Protein AF-D2U2M2-F1 (afdb_monomer)

InterPro domains:
  IPR006839 Dual-action ribosomal maturation protein DarP [NF003593] (1-76)
  IPR006839 Dual-action ribosomal maturation protein DarP [PF04751] (1-76)
  IPR006839 Dual-action ribosomal maturation protein DarP [PTHR38101] (1-81)
  IPR006839 Dual-action ribosomal maturation protein DarP [cd16331] (1-76)
  IPR023153 Dual-action ribosomal maturation protein DarP superfamily [G3DSA:1.10.60.30] (13-82)
  IPR023153 Dual-action ribosomal maturation protein DarP superfamily [SSF158710] (1-79)

pLDDT: mean 91.38, std 9.23, range [58.12, 97.75]

Foldseek 3Di:
DVPVVVVVVVVVVVLVVLLVLLVCCLVVPLVSLVVLCVVQVPDDSVLSNVLSVVQVVCVVVVHPRPSSVVSSVSSVVSVVVD

Organism: NCBI:txid638

Solvent-accessibl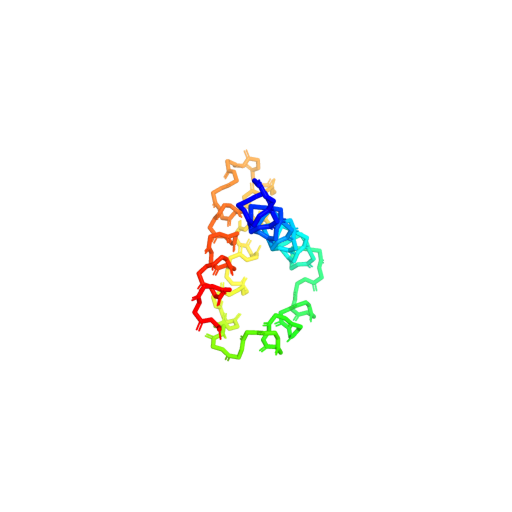e surface area (backbone atoms only — not comparable to full-atom values): 4606 Å² total; per-residue (Å²): 133,59,71,65,57,51,55,52,52,52,52,52,53,50,53,53,50,48,52,51,51,49,51,44,30,64,74,52,38,74,65,40,47,53,57,49,34,74,76,33,77,86,57,56,68,67,58,52,54,50,33,41,52,44,31,51,51,26,59,74,67,73,44,78,71,54,39,52,52,50,45,45,52,50,52,50,53,49,67,75,72,107

Radius of gyration: 14.14 Å; Cα contacts (8 Å, |Δi|>4): 58; chains: 1; bounding box: 44×25×30 Å

Mean predicted aligned error: 4.32 Å

Sequence (82 aa):
MDKLKNRHNQQIAILHKLEALRNQLLENGDNAIEDVILLFPLADRQQLRTLIRNCKKEREANKPAKAYRQLFQYLKTLSESA

Secondary structure (DSSP, 8-state):
--HHHHHHHHHHHHHHHHHHHHHHHHHHTHHHHHHHHHH-TT--HHHHHHHHHHHHHHHHTT---HHHHHHHHHHHHHHHH-

Nearest PDB structures (foldseek):
  7bl5-assembly1_8  TM=8.668E-01  e=5.926E-05  Escherichia coli str. K-12 substr. MG1655
  2p0t-assembly1_A  TM=9.612E-01  e=1.080E-03  Pseudomonas syringae pv. tomato str. DC3000

Structure (mmCIF, N/CA/C/O backbone):
data_AF-D2U2M2-F1
#
_entry.id   AF-D2U2M2-F1
#
loop_
_atom_site.group_PDB
_atom_site.id
_atom_site.type_symbol
_atom_site.label_atom_id
_atom_site.label_alt_id
_atom_site.label_comp_id
_atom_site.label_asym_id
_atom_site.label_entity_id
_atom_site.label_seq_id
_atom_site.pdbx_PDB_ins_code
_atom_site.Cartn_x
_atom_site.Cartn_y
_atom_site.Cartn_z
_atom_site.occupancy
_atom_site.B_iso_or_equiv
_atom_site.auth_seq_id
_atom_site.auth_comp_id
_atom_site.auth_asym_id
_atom_site.auth_atom_id
_atom_site.pdbx_PDB_model_num
ATOM 1 N N . MET A 1 1 ? 31.868 15.260 -9.668 1.00 58.12 1 MET A N 1
ATOM 2 C CA . MET A 1 1 ? 31.095 14.954 -8.440 1.00 58.12 1 MET A CA 1
ATOM 3 C C . MET A 1 1 ? 29.590 14.779 -8.735 1.00 58.12 1 MET A C 1
ATOM 5 O O . MET A 1 1 ? 28.776 14.854 -7.823 1.00 58.12 1 MET A O 1
ATOM 9 N N . ASP A 1 2 ? 29.202 14.472 -9.983 1.00 60.78 2 ASP A N 1
ATOM 10 C CA . ASP A 1 2 ? 27.797 14.556 -10.433 1.00 60.78 2 ASP A CA 1
ATOM 11 C C . ASP A 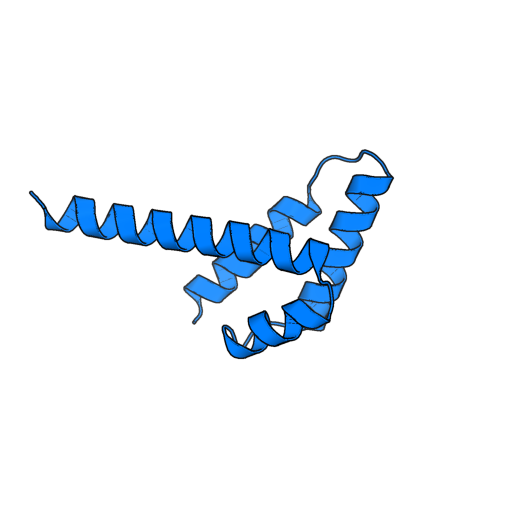1 2 ? 27.040 13.226 -10.491 1.00 60.78 2 ASP A C 1
ATOM 13 O O . ASP A 1 2 ? 25.821 13.192 -10.332 1.00 60.78 2 ASP A O 1
ATOM 17 N N . LYS A 1 3 ? 27.746 12.100 -10.648 1.00 58.62 3 LYS A N 1
ATOM 18 C CA . LYS A 1 3 ? 27.100 10.780 -10.768 1.00 58.62 3 LYS A CA 1
ATOM 19 C C . LYS A 1 3 ? 26.368 10.352 -9.489 1.00 58.62 3 LYS A C 1
ATOM 21 O O . LYS A 1 3 ? 25.325 9.710 -9.570 1.00 58.62 3 LYS A O 1
ATOM 26 N N . LEU A 1 4 ? 26.882 10.735 -8.316 1.00 65.00 4 LEU A N 1
ATOM 27 C CA . LEU A 1 4 ? 26.289 10.361 -7.027 1.00 65.00 4 LEU A CA 1
ATOM 28 C C . LEU A 1 4 ? 24.994 11.137 -6.738 1.00 65.00 4 LEU A C 1
ATOM 30 O O . LEU A 1 4 ? 24.015 10.546 -6.286 1.00 65.00 4 LEU A O 1
ATOM 34 N N . LYS A 1 5 ? 24.961 12.436 -7.070 1.00 66.38 5 LYS A N 1
ATOM 35 C CA . LYS A 1 5 ? 23.769 13.283 -6.911 1.00 66.38 5 LYS A CA 1
ATOM 36 C C . LYS A 1 5 ? 22.622 12.822 -7.814 1.00 66.38 5 LYS A C 1
ATOM 38 O O . LYS A 1 5 ? 21.484 12.750 -7.365 1.00 66.38 5 LYS A O 1
ATOM 43 N N . ASN A 1 6 ? 22.926 12.438 -9.056 1.00 74.19 6 ASN A N 1
ATOM 44 C CA . ASN A 1 6 ? 21.910 11.970 -10.002 1.00 74.19 6 ASN A CA 1
ATOM 45 C C . ASN A 1 6 ? 21.228 10.670 -9.526 1.00 74.19 6 ASN A C 1
ATOM 47 O O . ASN A 1 6 ? 20.003 10.587 -9.492 1.00 74.19 6 ASN A O 1
ATOM 51 N N . ARG A 1 7 ? 22.006 9.690 -9.040 1.00 74.25 7 ARG A N 1
ATOM 52 C CA . ARG A 1 7 ? 21.455 8.431 -8.507 1.00 74.25 7 ARG A CA 1
ATOM 53 C C . ARG A 1 7 ? 20.560 8.648 -7.282 1.00 74.25 7 ARG A C 1
ATOM 55 O O . ARG A 1 7 ? 19.535 7.985 -7.150 1.00 74.25 7 ARG A O 1
ATOM 62 N N . HIS A 1 8 ? 20.933 9.576 -6.402 1.00 77.69 8 HIS A N 1
ATOM 63 C CA . HIS A 1 8 ? 20.124 9.921 -5.232 1.00 77.69 8 HIS A CA 1
ATOM 64 C C . HIS A 1 8 ? 18.786 10.562 -5.637 1.00 77.69 8 HIS A C 1
ATOM 66 O O . HIS A 1 8 ? 17.732 10.145 -5.162 1.00 77.69 8 HIS A O 1
ATOM 72 N N . ASN A 1 9 ? 18.813 11.493 -6.594 1.00 82.75 9 ASN A N 1
ATOM 73 C CA . ASN A 1 9 ? 17.606 12.141 -7.113 1.00 82.75 9 ASN A CA 1
ATOM 74 C C . ASN A 1 9 ? 16.661 11.147 -7.806 1.00 82.75 9 ASN A C 1
ATOM 76 O O . ASN A 1 9 ? 15.445 11.244 -7.652 1.00 82.75 9 ASN A O 1
ATOM 80 N N . GLN A 1 10 ? 17.205 10.162 -8.527 1.00 84.44 10 GLN A N 1
ATOM 81 C CA . GLN A 1 10 ? 16.414 9.086 -9.131 1.00 84.44 10 GLN A CA 1
ATOM 82 C C . GLN A 1 10 ? 15.709 8.227 -8.074 1.00 84.44 10 GLN A C 1
ATOM 84 O O . GLN A 1 10 ? 14.528 7.920 -8.223 1.00 84.44 10 GLN A O 1
ATOM 89 N N . GLN A 1 11 ? 16.401 7.881 -6.984 1.00 85.56 11 GLN A N 1
ATOM 90 C CA . GLN A 1 11 ? 15.807 7.134 -5.872 1.00 85.56 11 GLN A CA 1
ATOM 91 C C . GLN A 1 11 ? 14.678 7.914 -5.197 1.00 85.56 11 GLN A C 1
ATOM 93 O O . GLN A 1 11 ? 13.600 7.364 -4.989 1.00 85.56 11 GLN A O 1
ATOM 98 N N . ILE A 1 12 ? 14.890 9.202 -4.923 1.00 89.50 12 ILE A N 1
ATOM 99 C CA . ILE A 1 12 ? 13.854 10.074 -4.356 1.00 89.50 12 ILE A CA 1
ATOM 100 C C . ILE A 1 12 ? 12.627 10.131 -5.277 1.00 89.50 12 ILE A C 1
ATOM 102 O O . ILE A 1 12 ? 11.497 9.976 -4.816 1.00 89.50 12 ILE A O 1
ATOM 106 N N . ALA A 1 13 ? 12.834 10.282 -6.588 1.00 91.62 13 ALA A N 1
ATOM 107 C CA . ALA A 1 13 ? 11.739 10.319 -7.553 1.00 91.62 13 ALA A CA 1
ATOM 108 C C . ALA A 1 13 ? 10.921 9.016 -7.571 1.00 91.62 13 ALA A C 1
ATOM 110 O O . ALA A 1 13 ? 9.697 9.066 -7.692 1.00 91.62 13 ALA A O 1
ATOM 111 N N . ILE A 1 14 ? 11.568 7.854 -7.426 1.00 91.38 14 ILE A N 1
ATOM 112 C CA . ILE A 1 14 ? 10.874 6.562 -7.316 1.00 91.38 14 ILE A CA 1
ATOM 113 C C . ILE A 1 14 ? 10.021 6.527 -6.047 1.00 91.38 14 ILE A C 1
ATOM 115 O O . ILE A 1 14 ? 8.841 6.195 -6.125 1.00 91.38 14 ILE A O 1
ATOM 119 N N . LEU A 1 15 ? 10.574 6.926 -4.897 1.00 94.06 15 LEU A N 1
ATOM 120 C CA . LEU A 1 15 ? 9.829 6.930 -3.635 1.00 94.06 15 LEU A CA 1
ATOM 121 C C . LEU A 1 15 ? 8.572 7.808 -3.722 1.00 94.06 15 LEU A C 1
ATOM 123 O O . LEU A 1 15 ? 7.493 7.347 -3.356 1.00 94.06 15 LEU A O 1
ATOM 127 N N . HIS A 1 16 ? 8.669 9.008 -4.298 1.00 95.56 16 HIS A N 1
ATOM 128 C CA . HIS A 1 16 ? 7.502 9.874 -4.500 1.00 95.56 16 HIS A CA 1
ATOM 129 C C . HIS A 1 16 ? 6.457 9.274 -5.448 1.00 95.56 16 HIS A C 1
ATOM 131 O O . HIS A 1 16 ? 5.256 9.405 -5.207 1.00 95.56 16 HIS A O 1
ATOM 137 N N . LYS A 1 17 ? 6.880 8.565 -6.503 1.00 94.38 17 L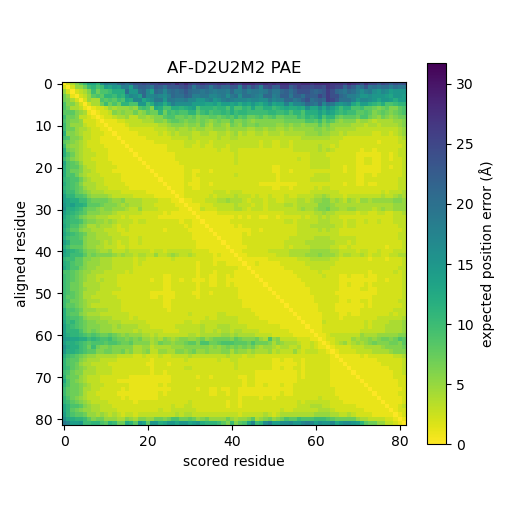YS A N 1
ATOM 138 C CA . LYS A 1 17 ? 5.945 7.837 -7.377 1.00 94.38 17 LYS A CA 1
ATOM 139 C C . LYS A 1 17 ? 5.191 6.748 -6.611 1.00 94.38 17 LYS A C 1
ATOM 141 O O . LYS A 1 17 ? 3.986 6.608 -6.795 1.00 94.38 17 LYS A O 1
ATOM 146 N N . LEU A 1 18 ? 5.866 6.017 -5.722 1.00 96.12 18 LEU A N 1
ATOM 147 C CA . LEU A 1 18 ? 5.224 5.001 -4.880 1.00 96.12 18 LEU A CA 1
ATOM 148 C C . LEU A 1 18 ? 4.256 5.619 -3.861 1.00 96.12 18 LEU A C 1
ATOM 150 O O . LEU A 1 18 ? 3.203 5.045 -3.584 1.00 96.12 18 LEU A O 1
ATOM 154 N N . GLU A 1 19 ? 4.570 6.799 -3.320 1.00 96.38 19 GLU A N 1
ATOM 155 C CA . GLU A 1 19 ? 3.650 7.549 -2.457 1.00 96.38 19 GLU A CA 1
ATOM 156 C C . GLU A 1 19 ? 2.380 7.968 -3.202 1.00 96.38 19 GLU A C 1
ATOM 158 O O . GLU A 1 19 ? 1.279 7.794 -2.672 1.00 96.38 19 GLU A O 1
ATOM 163 N N . ALA A 1 20 ? 2.522 8.475 -4.429 1.00 96.19 20 ALA A N 1
ATOM 164 C CA . ALA A 1 20 ? 1.391 8.829 -5.282 1.00 96.19 20 ALA A CA 1
ATOM 165 C C . ALA A 1 20 ? 0.538 7.597 -5.621 1.00 96.19 20 ALA A C 1
ATOM 167 O O . ALA A 1 20 ? -0.685 7.638 -5.494 1.00 96.19 20 ALA A O 1
ATOM 168 N N . LEU A 1 21 ? 1.180 6.475 -5.958 1.00 95.62 21 LEU A N 1
ATOM 169 C CA . LEU A 1 21 ? 0.508 5.213 -6.266 1.00 95.62 21 LEU A CA 1
ATOM 170 C C . LEU A 1 21 ? -0.285 4.669 -5.070 1.00 95.62 21 LEU A C 1
ATOM 172 O O . LEU A 1 21 ? -1.433 4.255 -5.219 1.00 95.62 21 LEU A O 1
ATOM 176 N N . ARG A 1 22 ? 0.281 4.734 -3.857 1.00 96.69 22 ARG A N 1
ATOM 177 C CA . ARG A 1 22 ? -0.440 4.400 -2.618 1.00 96.69 22 ARG A CA 1
ATOM 178 C C . ARG A 1 22 ? -1.697 5.252 -2.463 1.00 96.69 22 ARG A C 1
ATOM 180 O O . ARG A 1 22 ? -2.745 4.717 -2.114 1.00 96.69 22 ARG A O 1
ATOM 187 N N . ASN A 1 23 ? -1.599 6.562 -2.683 1.00 96.12 23 ASN A N 1
ATOM 188 C CA . ASN A 1 23 ? -2.743 7.460 -2.527 1.00 96.12 23 ASN A CA 1
ATOM 189 C C . ASN A 1 23 ? -3.843 7.122 -3.547 1.00 96.12 23 ASN A C 1
ATOM 191 O O . ASN A 1 23 ? -4.998 6.955 -3.159 1.00 96.12 23 ASN A O 1
ATOM 195 N N . GLN A 1 24 ? -3.464 6.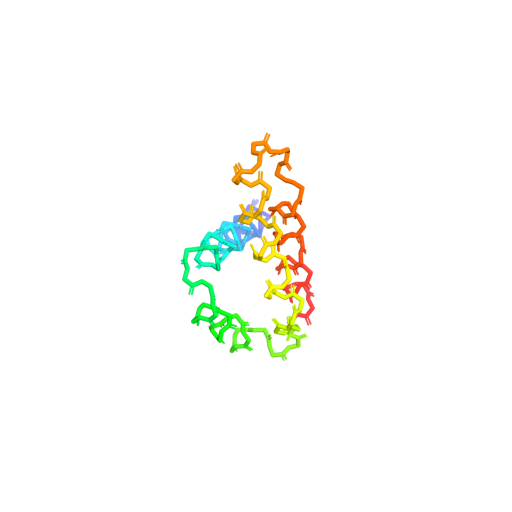881 -4.804 1.00 96.00 24 GLN A N 1
ATOM 196 C CA . GLN A 1 24 ? -4.383 6.449 -5.861 1.00 96.00 24 GLN A CA 1
ATOM 197 C C . GLN A 1 24 ? -5.079 5.121 -5.539 1.00 96.00 24 GLN A C 1
ATOM 199 O O . GLN A 1 24 ? -6.280 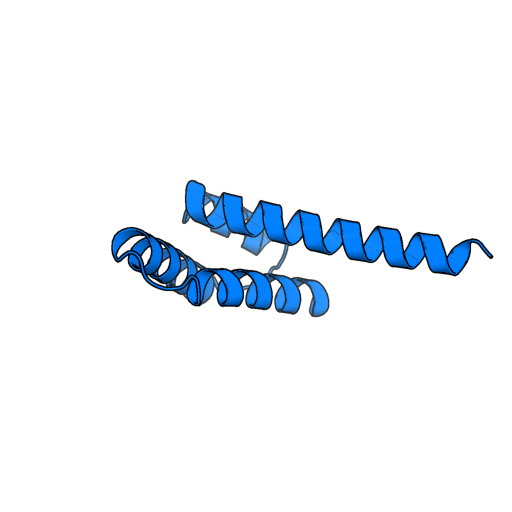4.994 -5.757 1.00 96.00 24 GLN A O 1
ATOM 204 N N . LEU A 1 25 ? -4.379 4.149 -4.943 1.00 96.50 25 LEU A N 1
ATOM 205 C CA . LEU A 1 25 ? -4.995 2.895 -4.489 1.00 96.50 25 LEU A CA 1
ATOM 206 C C . LEU A 1 25 ? -6.060 3.105 -3.407 1.00 96.50 25 LEU A C 1
ATOM 208 O O . LEU A 1 25 ? -7.063 2.392 -3.363 1.00 96.50 25 LEU A O 1
ATOM 212 N N . LEU A 1 26 ? -5.857 4.070 -2.511 1.00 95.56 26 LEU A N 1
ATOM 213 C CA . LEU A 1 26 ? -6.823 4.367 -1.454 1.00 95.56 26 LEU A CA 1
ATOM 214 C C . LEU A 1 26 ? -8.057 5.097 -1.990 1.00 95.56 26 LEU A C 1
ATOM 216 O O . LEU A 1 26 ? -9.166 4.823 -1.521 1.00 95.56 26 LEU A O 1
ATOM 220 N N . GLU A 1 27 ? -7.863 5.979 -2.968 1.00 95.62 27 GLU A N 1
ATOM 221 C CA . GLU A 1 27 ? -8.919 6.751 -3.628 1.00 95.62 27 GLU A CA 1
ATOM 222 C C . GLU A 1 27 ? -9.746 5.873 -4.574 1.00 95.62 27 GLU A C 1
ATOM 224 O O . GLU A 1 27 ? -10.958 5.748 -4.399 1.00 95.62 27 GLU A O 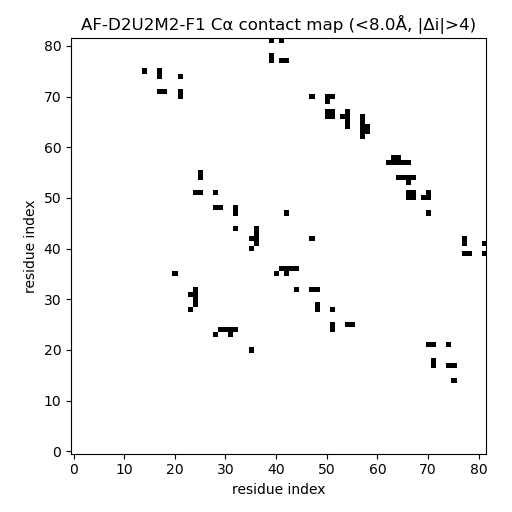1
ATOM 229 N N . ASN A 1 28 ? -9.085 5.184 -5.505 1.00 94.12 28 ASN A N 1
ATOM 230 C CA . ASN A 1 28 ? -9.729 4.492 -6.624 1.00 94.12 28 ASN A CA 1
ATOM 231 C C . ASN A 1 28 ? -9.976 2.997 -6.367 1.00 94.12 28 ASN A C 1
ATOM 233 O O . ASN A 1 28 ? -10.685 2.346 -7.135 1.00 94.12 28 ASN A O 1
ATOM 237 N N . GLY A 1 29 ? -9.417 2.434 -5.289 1.00 92.12 29 GLY A N 1
ATOM 238 C CA . GLY A 1 29 ? -9.642 1.041 -4.906 1.00 92.12 29 GLY A CA 1
ATOM 239 C C . GLY A 1 29 ? -9.250 0.060 -6.011 1.00 92.12 29 GLY A C 1
ATOM 240 O O . GLY A 1 29 ? -8.130 0.103 -6.510 1.00 92.12 29 GLY A O 1
ATOM 241 N N . ASP A 1 30 ? -10.179 -0.823 -6.381 1.00 89.69 30 ASP A N 1
ATOM 242 C CA . ASP A 1 30 ? -9.932 -1.925 -7.319 1.00 89.69 30 ASP A CA 1
ATOM 243 C C . ASP A 1 30 ? -9.490 -1.477 -8.711 1.00 89.69 30 ASP A C 1
ATOM 245 O O . ASP A 1 30 ? -8.679 -2.169 -9.325 1.00 89.69 30 ASP A O 1
ATOM 249 N N . ASN A 1 31 ? -9.953 -0.312 -9.169 1.00 90.94 31 ASN A N 1
ATOM 250 C CA . ASN A 1 31 ? -9.571 0.227 -10.473 1.00 90.94 31 ASN A CA 1
ATOM 251 C C . ASN A 1 31 ? -8.063 0.521 -10.519 1.00 90.94 31 ASN A C 1
ATOM 253 O O . ASN A 1 31 ? -7.378 0.094 -11.438 1.00 90.94 31 ASN A O 1
ATOM 257 N N . ALA A 1 32 ? -7.516 1.147 -9.471 1.00 94.12 32 ALA A N 1
ATOM 258 C CA . ALA A 1 32 ? -6.078 1.417 -9.387 1.00 94.12 32 ALA A CA 1
ATOM 259 C C . ALA A 1 32 ? -5.239 0.156 -9.125 1.00 94.12 32 ALA A C 1
ATOM 261 O O . ALA A 1 32 ? -4.032 0.164 -9.353 1.00 94.12 32 ALA A O 1
ATOM 262 N N . ILE A 1 33 ? -5.837 -0.939 -8.638 1.00 95.62 33 ILE A N 1
ATOM 263 C CA . ILE A 1 33 ? -5.102 -2.200 -8.467 1.00 95.62 33 ILE A CA 1
ATOM 264 C C . ILE A 1 33 ? -4.710 -2.778 -9.825 1.00 95.62 33 ILE A C 1
ATOM 266 O O . ILE A 1 33 ? -3.642 -3.367 -9.937 1.00 95.62 33 ILE A O 1
ATOM 270 N N . GLU A 1 34 ? -5.536 -2.611 -10.855 1.00 94.00 34 GLU A N 1
ATOM 271 C CA . GLU A 1 34 ? -5.199 -3.086 -12.195 1.00 94.00 34 GLU A CA 1
ATOM 272 C C . GLU A 1 34 ? -3.966 -2.377 -12.760 1.00 94.00 34 GLU A C 1
ATOM 274 O O . GLU A 1 34 ? -3.040 -3.052 -13.208 1.00 94.00 34 GLU A O 1
ATOM 279 N N . ASP A 1 35 ? -3.878 -1.057 -12.595 1.00 92.94 35 ASP A N 1
ATOM 280 C CA . ASP A 1 35 ? -2.692 -0.279 -12.971 1.00 92.94 35 ASP A CA 1
ATOM 281 C C . ASP A 1 35 ? -1.433 -0.763 -12.236 1.00 92.94 35 ASP A C 1
ATOM 283 O O . ASP A 1 35 ? -0.361 -0.898 -12.827 1.00 92.94 35 ASP A O 1
ATOM 287 N N . VAL A 1 36 ? -1.556 -1.088 -10.944 1.00 94.38 36 VAL A N 1
ATOM 288 C CA . VAL A 1 36 ? -0.444 -1.635 -10.150 1.00 94.38 36 VAL A CA 1
ATOM 289 C C . VAL A 1 36 ? -0.010 -3.005 -10.653 1.00 94.38 36 VAL A C 1
ATOM 291 O O . VAL A 1 36 ? 1.184 -3.275 -10.683 1.00 94.38 36 VAL A O 1
ATOM 294 N N . ILE A 1 37 ? -0.949 -3.861 -11.054 1.00 95.56 37 ILE A N 1
ATOM 295 C CA . ILE A 1 37 ? -0.652 -5.196 -11.592 1.00 95.56 37 ILE A CA 1
ATOM 296 C C . ILE A 1 37 ? 0.029 -5.088 -12.962 1.00 95.56 37 ILE A C 1
ATOM 298 O O . ILE A 1 37 ? 0.937 -5.861 -13.251 1.00 95.56 37 ILE A O 1
ATOM 302 N N . LEU A 1 38 ? -0.359 -4.114 -13.789 1.00 93.12 38 LEU A N 1
ATOM 303 C CA . LEU A 1 38 ? 0.300 -3.851 -15.071 1.00 93.12 38 LEU A CA 1
ATOM 304 C C . LEU A 1 38 ? 1.741 -3.356 -14.881 1.00 93.12 38 LEU A C 1
ATOM 306 O O . LEU A 1 38 ? 2.632 -3.762 -15.625 1.00 93.12 38 LEU A O 1
ATOM 310 N N . LEU A 1 39 ? 1.980 -2.508 -13.876 1.00 92.19 39 LEU A N 1
ATOM 311 C CA . LEU A 1 39 ? 3.321 -2.019 -13.533 1.00 92.19 39 LEU A CA 1
ATOM 312 C C . LEU A 1 39 ? 4.178 -3.084 -12.836 1.00 92.19 39 LEU A C 1
ATOM 314 O O . LEU A 1 39 ? 5.384 -3.151 -13.063 1.00 92.19 39 LEU A O 1
ATOM 318 N N . PHE A 1 40 ? 3.561 -3.908 -11.992 1.00 94.75 40 PHE A N 1
ATOM 319 C CA . PHE A 1 40 ? 4.210 -4.942 -11.193 1.00 94.75 40 PHE A CA 1
ATOM 320 C C . PHE A 1 40 ? 3.448 -6.268 -11.352 1.00 94.75 40 PHE A C 1
ATOM 322 O O . PHE A 1 40 ? 2.605 -6.597 -10.514 1.00 94.75 40 PHE A O 1
ATOM 329 N N . PRO A 1 41 ? 3.759 -7.075 -12.385 1.00 93.06 41 PRO A N 1
ATOM 330 C CA . PRO A 1 41 ? 3.035 -8.320 -12.670 1.00 93.06 41 PRO A CA 1
ATOM 331 C C . PRO A 1 41 ? 3.074 -9.360 -11.543 1.00 93.06 41 PRO A C 1
ATOM 333 O O . PRO A 1 41 ? 2.212 -10.231 -11.471 1.00 93.06 41 PRO A O 1
ATOM 336 N N . LEU A 1 42 ? 4.069 -9.269 -10.653 1.00 91.12 42 LEU A N 1
ATOM 337 C CA . LEU A 1 42 ? 4.218 -10.132 -9.475 1.00 91.12 42 LEU A CA 1
ATOM 338 C C . LEU A 1 42 ? 3.409 -9.652 -8.260 1.00 91.12 42 LEU A C 1
ATOM 340 O O . LEU A 1 42 ? 3.445 -10.290 -7.206 1.00 91.12 42 LEU A O 1
ATOM 344 N N . ALA A 1 43 ? 2.712 -8.519 -8.363 1.00 95.88 43 ALA A N 1
ATOM 345 C CA . ALA A 1 43 ? 1.898 -8.014 -7.273 1.00 95.88 43 ALA A CA 1
ATOM 346 C C . ALA A 1 43 ? 0.695 -8.928 -7.007 1.00 95.88 43 ALA A C 1
ATOM 348 O O . ALA A 1 43 ? 0.002 -9.396 -7.908 1.00 95.88 43 ALA A O 1
ATOM 349 N N . ASP A 1 44 ? 0.409 -9.142 -5.728 1.00 96.06 44 ASP A N 1
ATOM 350 C CA . ASP A 1 44 ? -0.747 -9.901 -5.281 1.00 96.06 44 ASP A CA 1
ATOM 351 C C . ASP A 1 44 ? -1.947 -8.953 -5.151 1.00 96.06 44 ASP A C 1
ATOM 353 O O . ASP A 1 44 ? -2.033 -8.099 -4.256 1.00 96.06 44 ASP A O 1
ATOM 357 N N . ARG A 1 45 ? -2.911 -9.131 -6.060 1.00 96.19 45 ARG A N 1
ATOM 358 C CA . ARG A 1 45 ? -4.167 -8.372 -6.100 1.00 96.19 45 ARG A CA 1
ATOM 359 C C . ARG A 1 45 ? -4.935 -8.460 -4.779 1.00 96.19 45 ARG A C 1
ATOM 361 O O . ARG A 1 45 ? -5.489 -7.459 -4.319 1.00 96.19 45 ARG A O 1
ATOM 368 N N . GLN A 1 46 ? -4.990 -9.632 -4.153 1.00 96.94 46 GLN A N 1
ATOM 369 C CA . GLN A 1 46 ? -5.736 -9.834 -2.914 1.00 96.94 46 GLN A CA 1
ATOM 370 C C . GLN A 1 46 ? -5.027 -9.197 -1.714 1.00 96.94 46 GLN A C 1
ATOM 372 O O . GLN A 1 46 ? -5.697 -8.648 -0.826 1.00 96.94 46 GLN A O 1
ATOM 377 N N . GLN A 1 47 ? -3.693 -9.196 -1.706 1.00 97.00 47 GLN A N 1
ATOM 378 C CA . GLN A 1 47 ? -2.902 -8.479 -0.708 1.00 97.00 47 GLN A CA 1
ATOM 379 C C . GLN A 1 47 ? -3.133 -6.964 -0.799 1.00 97.00 47 GLN A C 1
ATOM 381 O O . GLN A 1 47 ? -3.426 -6.331 0.221 1.00 97.00 47 GLN A O 1
ATOM 386 N N . LEU A 1 48 ? -3.103 -6.386 -2.007 1.00 97.12 48 LEU A N 1
ATOM 387 C CA . LEU A 1 48 ? -3.412 -4.966 -2.236 1.00 97.12 48 LEU A CA 1
ATOM 388 C C . LEU A 1 48 ? -4.815 -4.607 -1.734 1.00 97.12 48 LEU A C 1
ATOM 390 O O . LEU A 1 48 ? -4.967 -3.688 -0.927 1.00 97.12 48 LEU A O 1
ATOM 394 N N . ARG A 1 49 ? -5.835 -5.386 -2.123 1.00 97.06 49 ARG A N 1
ATOM 395 C CA . ARG A 1 49 ? -7.220 -5.198 -1.653 1.00 97.06 49 ARG A CA 1
ATOM 396 C C . ARG A 1 49 ? -7.312 -5.216 -0.127 1.00 97.06 49 ARG A C 1
ATOM 398 O O . ARG A 1 49 ? -8.031 -4.412 0.467 1.00 97.06 49 ARG A O 1
ATOM 405 N N . THR A 1 50 ? -6.605 -6.140 0.520 1.00 97.62 50 THR A N 1
ATOM 406 C CA . THR A 1 50 ? -6.605 -6.278 1.983 1.00 97.62 50 THR A CA 1
ATOM 407 C C . THR A 1 50 ? -5.968 -5.071 2.662 1.00 97.62 50 THR A C 1
ATOM 409 O O . THR A 1 50 ? -6.563 -4.508 3.583 1.00 97.62 50 THR A O 1
ATOM 412 N N . LEU A 1 51 ? -4.813 -4.621 2.174 1.00 97.75 51 LEU A N 1
ATOM 413 C CA . LEU A 1 51 ? -4.127 -3.438 2.693 1.00 97.75 51 LEU A CA 1
ATOM 414 C C . LEU A 1 51 ? -4.969 -2.168 2.521 1.00 97.75 51 LEU A C 1
ATOM 416 O O . LEU A 1 51 ? -5.107 -1.405 3.476 1.00 97.75 51 LEU A O 1
ATOM 420 N N . ILE A 1 52 ? -5.601 -1.974 1.358 1.00 96.88 52 ILE A N 1
ATOM 421 C CA . ILE A 1 52 ? -6.490 -0.830 1.091 1.00 96.88 52 ILE A CA 1
ATOM 422 C C . ILE A 1 52 ? -7.670 -0.818 2.067 1.00 96.88 52 ILE A C 1
ATOM 424 O O . ILE A 1 52 ? -7.939 0.206 2.699 1.00 96.88 52 ILE A O 1
ATOM 428 N N . ARG A 1 53 ? -8.358 -1.956 2.248 1.00 97.06 53 ARG A N 1
ATOM 429 C CA . ARG A 1 53 ? -9.470 -2.060 3.210 1.00 97.06 53 ARG A CA 1
ATOM 430 C C . ARG A 1 53 ? -9.019 -1.752 4.635 1.00 97.06 53 ARG A C 1
ATOM 432 O O . ARG A 1 53 ? -9.725 -1.049 5.351 1.00 97.06 53 ARG A O 1
ATOM 439 N N . ASN A 1 54 ? -7.854 -2.250 5.043 1.00 97.12 54 ASN A N 1
ATOM 440 C CA . ASN A 1 54 ? -7.314 -1.984 6.374 1.00 97.12 54 ASN A CA 1
ATOM 441 C C . ASN A 1 54 ? -6.986 -0.499 6.564 1.00 97.12 54 ASN A C 1
ATOM 443 O O . ASN A 1 54 ? -7.324 0.052 7.606 1.00 97.12 54 ASN A O 1
ATOM 447 N N . CYS A 1 55 ? -6.426 0.172 5.552 1.00 96.44 55 CYS A N 1
ATOM 448 C CA . CYS A 1 55 ? -6.185 1.616 5.597 1.00 96.44 55 CYS A CA 1
ATOM 449 C C . CYS A 1 55 ? -7.484 2.407 5.789 1.00 96.44 55 CYS A C 1
ATOM 451 O O . CYS A 1 55 ? -7.535 3.307 6.625 1.00 96.44 55 CYS A O 1
ATOM 453 N N . LYS A 1 56 ? -8.540 2.061 5.038 1.00 94.94 56 LYS A N 1
ATOM 454 C CA . LYS A 1 56 ? -9.855 2.713 5.157 1.00 94.94 56 LYS A CA 1
ATOM 455 C C . LYS A 1 56 ? -10.441 2.518 6.558 1.00 94.94 56 LYS A C 1
ATOM 457 O O . LYS A 1 56 ? -10.780 3.499 7.210 1.00 94.94 56 LYS A O 1
ATOM 462 N N . LYS A 1 57 ? -10.415 1.283 7.074 1.00 96.06 57 LYS A N 1
ATOM 463 C CA . LYS A 1 57 ? -10.861 0.964 8.441 1.00 96.06 57 LYS A CA 1
ATOM 464 C C . LYS A 1 57 ? -10.064 1.693 9.524 1.00 96.06 57 LYS A C 1
ATOM 466 O O . LYS A 1 57 ? -10.645 2.149 10.502 1.00 96.06 57 LYS A O 1
ATOM 471 N N . GLU A 1 58 ? -8.739 1.780 9.393 1.00 96.69 58 GLU A N 1
ATOM 472 C CA . GLU A 1 58 ? -7.898 2.514 10.348 1.00 96.69 58 GLU A CA 1
ATOM 473 C C . GLU A 1 58 ? -8.238 4.005 10.353 1.00 96.69 58 GLU A C 1
ATOM 475 O O . GLU A 1 58 ? -8.373 4.587 11.427 1.00 96.69 58 GLU A O 1
ATOM 480 N N . ARG A 1 59 ? -8.437 4.599 9.170 1.00 93.06 59 ARG A N 1
ATOM 481 C CA . ARG A 1 59 ? -8.828 6.004 9.019 1.00 93.06 59 ARG A CA 1
ATOM 482 C C . ARG A 1 59 ? -10.201 6.283 9.630 1.00 93.06 59 ARG A C 1
ATOM 484 O O . ARG A 1 59 ? -10.334 7.233 10.389 1.00 93.06 59 ARG A O 1
ATOM 491 N N . GLU A 1 60 ? -11.195 5.448 9.336 1.00 94.12 60 GLU A N 1
ATOM 492 C CA . GLU A 1 60 ? -12.550 5.556 9.896 1.00 94.12 60 GLU A CA 1
ATOM 493 C C . GLU A 1 60 ? -12.552 5.412 11.424 1.00 94.12 60 GLU A C 1
ATOM 495 O O . GLU A 1 60 ? -13.257 6.132 12.124 1.00 94.12 60 GLU A O 1
ATOM 500 N N . ALA A 1 61 ? -11.720 4.515 11.956 1.00 95.31 61 ALA A N 1
ATOM 501 C CA . ALA A 1 61 ? -11.605 4.276 13.390 1.00 95.31 61 ALA A CA 1
ATOM 502 C C . ALA A 1 61 ? -10.650 5.247 14.117 1.00 95.31 61 ALA A C 1
ATOM 504 O O . ALA A 1 61 ? -10.355 5.014 15.289 1.00 95.31 61 ALA A O 1
ATOM 505 N N . ASN A 1 62 ? -10.130 6.287 13.446 1.00 91.94 62 ASN A N 1
ATOM 506 C CA . ASN A 1 62 ? -9.109 7.211 13.973 1.00 91.94 62 ASN A CA 1
ATOM 507 C C . ASN A 1 62 ? -7.894 6.493 14.599 1.00 91.94 62 ASN A C 1
ATOM 509 O O . ASN A 1 62 ? -7.307 6.944 15.584 1.00 91.94 62 ASN A O 1
ATOM 513 N N . LYS A 1 63 ? -7.522 5.340 14.038 1.00 89.75 63 LYS A N 1
ATOM 514 C CA . LYS A 1 63 ? -6.386 4.535 14.489 1.00 89.75 63 LYS A CA 1
ATOM 515 C C . LYS A 1 63 ? -5.083 5.026 13.852 1.00 89.75 63 LYS A C 1
ATOM 517 O O . LYS A 1 63 ? -5.104 5.631 12.779 1.00 89.75 63 LYS A O 1
ATOM 522 N N . PRO A 1 64 ? -3.924 4.718 14.462 1.00 90.94 64 PRO A N 1
ATOM 523 C CA . PRO A 1 64 ? -2.633 4.967 13.834 1.00 90.94 64 PRO A CA 1
ATOM 524 C C . PRO A 1 64 ? -2.546 4.318 12.447 1.00 90.94 64 PRO A C 1
ATOM 526 O O . PRO A 1 64 ? -2.943 3.167 12.279 1.00 90.94 64 PRO A O 1
ATOM 529 N N . ALA A 1 65 ? -1.958 5.030 11.483 1.00 93.69 65 ALA A N 1
ATOM 530 C CA . ALA A 1 65 ? -1.864 4.627 10.077 1.00 93.69 65 ALA A CA 1
ATOM 531 C C . ALA A 1 65 ? -0.806 3.522 9.851 1.00 93.69 65 ALA A C 1
ATOM 533 O O . ALA A 1 65 ? 0.256 3.732 9.250 1.00 93.69 65 ALA A O 1
ATOM 534 N N . LYS A 1 66 ? -1.039 2.333 10.410 1.00 96.56 66 LYS A N 1
ATOM 535 C CA . LYS A 1 66 ? -0.148 1.174 10.283 1.00 96.56 66 LYS A CA 1
ATOM 536 C C . LYS A 1 66 ? -0.294 0.541 8.904 1.00 96.56 66 LYS A C 1
ATOM 538 O O . LYS A 1 66 ? 0.717 0.383 8.221 1.00 96.56 66 LYS A O 1
ATOM 543 N N . ALA A 1 67 ? -1.517 0.252 8.470 1.00 95.69 67 ALA A N 1
ATOM 544 C CA . ALA A 1 67 ? -1.788 -0.305 7.152 1.00 95.69 67 ALA A CA 1
ATOM 545 C C . ALA A 1 67 ? -1.294 0.625 6.034 1.00 95.69 67 ALA A C 1
ATOM 547 O O . ALA A 1 67 ? -0.766 0.153 5.033 1.00 95.69 67 ALA A O 1
ATOM 548 N N . TYR A 1 68 ? -1.364 1.944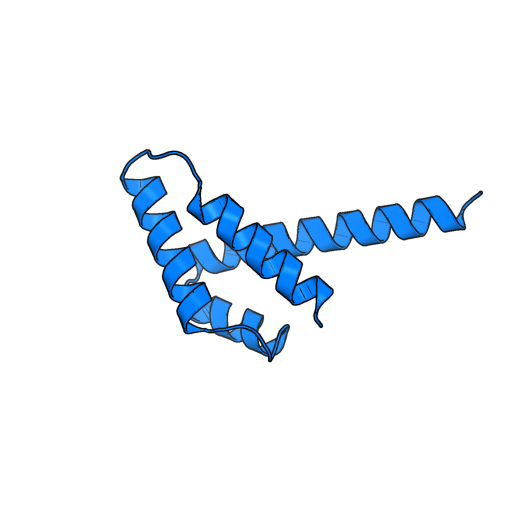 6.240 1.00 96.12 68 TYR A N 1
ATOM 549 C CA . TYR A 1 68 ? -0.854 2.941 5.292 1.00 96.12 68 TYR A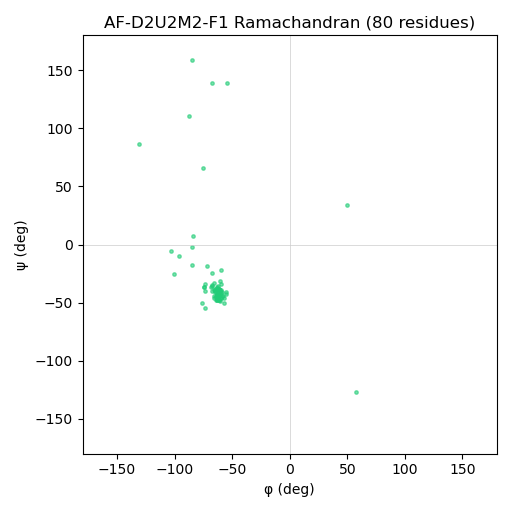 CA 1
ATOM 550 C C . TYR A 1 68 ? 0.658 2.812 5.061 1.00 96.12 68 TYR A C 1
ATOM 552 O O . TYR A 1 68 ? 1.135 2.838 3.923 1.00 96.12 68 TYR A O 1
ATOM 560 N N . ARG A 1 69 ? 1.418 2.620 6.148 1.00 97.19 69 ARG A N 1
ATOM 561 C CA . ARG A 1 69 ? 2.862 2.351 6.090 1.00 97.19 69 ARG A CA 1
ATOM 562 C C . ARG A 1 69 ? 3.152 0.988 5.464 1.00 97.19 69 ARG A C 1
ATOM 564 O O . ARG A 1 69 ? 4.067 0.882 4.655 1.00 97.19 69 ARG A O 1
ATOM 571 N N . GLN A 1 70 ? 2.358 -0.034 5.788 1.00 97.69 70 GLN A N 1
ATOM 572 C CA . GLN A 1 70 ? 2.501 -1.372 5.202 1.00 97.69 70 GLN A CA 1
ATOM 573 C C . GLN A 1 70 ? 2.224 -1.383 3.696 1.00 97.69 70 GLN A C 1
ATOM 575 O O . GLN A 1 70 ? 2.942 -2.052 2.962 1.00 97.69 70 GLN A O 1
ATOM 580 N N . LEU A 1 71 ? 1.236 -0.617 3.225 1.00 97.50 71 LEU A N 1
ATOM 581 C CA . LEU A 1 71 ? 0.941 -0.484 1.802 1.00 97.50 71 LEU A CA 1
ATOM 582 C C . LEU A 1 71 ? 2.114 0.148 1.049 1.00 97.50 71 LEU A C 1
ATOM 584 O O . LEU A 1 71 ? 2.538 -0.388 0.031 1.00 97.50 71 LEU A O 1
ATOM 588 N N . PHE A 1 72 ? 2.697 1.226 1.582 1.00 97.69 72 PHE A N 1
ATOM 589 C CA . PHE A 1 72 ? 3.908 1.812 1.001 1.00 97.69 72 PHE A CA 1
ATOM 590 C C . PHE A 1 72 ? 5.077 0.820 0.974 1.00 97.69 72 PHE A C 1
ATOM 592 O O . PHE A 1 72 ? 5.737 0.672 -0.051 1.00 97.69 72 PHE A O 1
ATOM 599 N N . 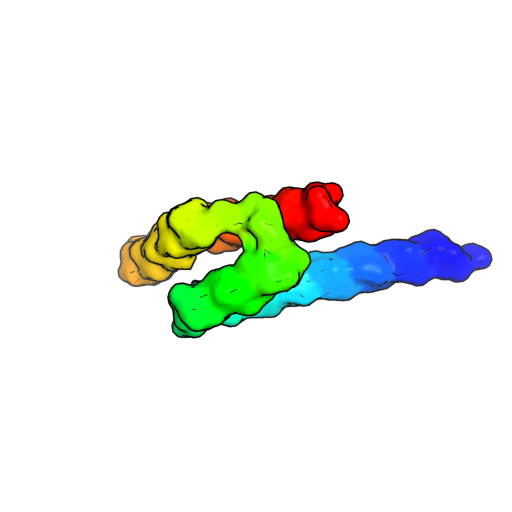GLN A 1 73 ? 5.312 0.111 2.082 1.00 97.38 73 GLN A N 1
ATOM 600 C CA . GLN A 1 73 ? 6.393 -0.869 2.167 1.00 97.38 73 GLN A CA 1
ATOM 601 C C . GLN A 1 73 ? 6.210 -2.010 1.159 1.00 97.38 73 GLN A C 1
ATOM 603 O O . GLN A 1 73 ? 7.183 -2.439 0.549 1.00 97.38 73 GLN A O 1
ATOM 608 N N . TYR A 1 74 ? 4.974 -2.465 0.953 1.00 97.19 74 TYR A N 1
ATOM 609 C CA . TYR A 1 74 ? 4.661 -3.478 -0.046 1.00 97.19 74 TYR A CA 1
ATOM 610 C C . TYR A 1 74 ? 4.968 -2.986 -1.467 1.00 97.19 74 TYR A C 1
ATOM 612 O O . TYR A 1 74 ? 5.679 -3.663 -2.203 1.00 97.19 74 TYR A O 1
ATOM 620 N N . LEU A 1 75 ? 4.526 -1.774 -1.825 1.00 96.31 75 LEU A N 1
ATOM 621 C CA . LEU A 1 75 ? 4.834 -1.159 -3.123 1.00 96.31 75 LEU A CA 1
ATOM 622 C C . LEU A 1 75 ? 6.344 -0.972 -3.337 1.00 96.31 75 LEU A C 1
ATOM 624 O O . LEU A 1 75 ? 6.846 -1.215 -4.431 1.00 96.31 75 LEU A O 1
ATOM 628 N N . LYS A 1 76 ? 7.081 -0.593 -2.288 1.00 95.69 76 LYS A N 1
ATOM 629 C CA . LYS A 1 76 ? 8.546 -0.500 -2.325 1.00 95.69 76 LYS A CA 1
ATOM 630 C C . LYS A 1 76 ? 9.184 -1.857 -2.618 1.00 95.69 76 LYS A C 1
ATOM 632 O O . LYS A 1 76 ? 10.003 -1.941 -3.525 1.00 95.69 76 LYS A O 1
ATOM 637 N N . THR A 1 77 ? 8.763 -2.916 -1.927 1.00 95.38 77 THR A N 1
ATOM 638 C CA . THR A 1 77 ? 9.257 -4.279 -2.179 1.00 95.38 77 THR A CA 1
ATOM 639 C C . THR A 1 77 ? 8.957 -4.746 -3.604 1.00 95.38 77 THR A C 1
ATOM 641 O O . THR A 1 77 ? 9.828 -5.339 -4.235 1.00 95.38 77 THR A O 1
ATOM 644 N N . LEU A 1 78 ? 7.773 -4.432 -4.142 1.00 94.31 78 LEU A N 1
ATOM 645 C CA . LEU A 1 78 ? 7.443 -4.717 -5.541 1.00 94.31 78 LEU A CA 1
ATOM 646 C C . LEU A 1 78 ? 8.378 -3.977 -6.503 1.00 94.31 78 LEU A C 1
ATOM 648 O O . LEU A 1 78 ? 8.910 -4.596 -7.414 1.00 94.31 78 LEU A O 1
ATOM 652 N N . SER A 1 79 ? 8.644 -2.690 -6.261 1.00 92.62 79 SER A N 1
ATOM 653 C CA . SER A 1 79 ? 9.546 -1.894 -7.107 1.00 92.62 79 SER A CA 1
ATOM 654 C C . SER A 1 79 ? 11.013 -2.326 -7.047 1.00 92.62 79 SER A C 1
ATOM 656 O O . SER A 1 79 ? 11.763 -2.057 -7.974 1.00 92.62 79 SER A O 1
ATOM 658 N N . GLU A 1 80 ? 11.430 -2.967 -5.954 1.00 90.62 80 GLU A N 1
ATOM 659 C CA . GLU A 1 80 ? 12.783 -3.510 -5.789 1.00 90.62 80 GLU A CA 1
ATOM 660 C C . GLU A 1 80 ? 12.924 -4.917 -6.393 1.00 90.62 80 GLU A C 1
ATOM 662 O O . GLU A 1 80 ? 14.044 -5.369 -6.615 1.00 90.62 80 GLU A O 1
ATOM 667 N N . SER A 1 81 ? 11.799 -5.601 -6.634 1.00 84.25 81 SER A N 1
ATOM 668 C CA . SER A 1 81 ? 11.739 -6.964 -7.187 1.00 84.25 81 SER A CA 1
ATOM 669 C C . SER A 1 81 ? 11.353 -7.006 -8.672 1.00 84.25 81 SER A C 1
ATOM 671 O O . SER A 1 81 ? 11.321 -8.092 -9.250 1.00 84.25 81 SER A O 1
ATOM 673 N N . ALA A 1 82 ? 11.005 -5.854 -9.253 1.00 72.31 82 ALA A N 1
ATOM 674 C CA . ALA A 1 82 ? 10.687 -5.663 -10.667 1.00 72.31 82 ALA A CA 1
ATOM 675 C C . ALA A 1 82 ? 11.954 -5.354 -11.474 1.00 72.31 82 ALA A C 1
ATOM 677 O O . ALA A 1 82 ? 12.054 -5.876 -12.606 1.00 72.31 82 ALA A O 1
#